Protein AF-A0A525VYV6-F1 (afdb_monomer)

pLDDT: mean 74.53, std 10.95, range [44.0, 90.69]

Structure (mmCIF, N/CA/C/O backbone):
data_AF-A0A525VYV6-F1
#
_entry.id   AF-A0A525VYV6-F1
#
loop_
_atom_site.group_PDB
_atom_site.id
_atom_site.type_symbol
_atom_site.label_atom_id
_atom_site.label_alt_id
_atom_site.label_comp_id
_atom_site.label_asym_id
_atom_site.label_entity_id
_atom_site.label_seq_id
_atom_site.pdbx_PDB_ins_code
_atom_site.Cartn_x
_atom_site.Cartn_y
_atom_site.Cartn_z
_atom_site.occupancy
_atom_site.B_iso_or_equiv
_atom_site.auth_seq_id
_atom_site.auth_comp_id
_atom_site.auth_asym_id
_atom_site.auth_atom_id
_atom_site.pdbx_PDB_model_num
ATOM 1 N N . MET A 1 1 ? -6.579 0.764 -5.630 1.00 78.25 1 MET A N 1
ATOM 2 C CA . MET A 1 1 ? -7.329 0.124 -4.52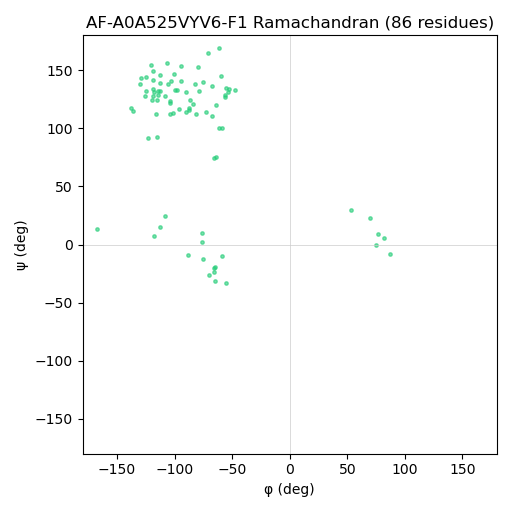7 1.00 78.25 1 MET A CA 1
ATOM 3 C C . MET A 1 1 ? -6.603 -1.154 -4.145 1.00 78.25 1 MET A C 1
ATOM 5 O O . MET A 1 1 ? -6.186 -1.864 -5.052 1.00 78.25 1 MET A O 1
ATOM 9 N N . LEU A 1 2 ? -6.416 -1.417 -2.850 1.00 79.62 2 LEU A N 1
ATOM 10 C CA . LEU A 1 2 ? -5.866 -2.683 -2.353 1.00 79.62 2 LEU A CA 1
ATOM 11 C C . LEU A 1 2 ? -6.948 -3.440 -1.584 1.00 79.62 2 LEU A C 1
ATOM 13 O O . LEU A 1 2 ? -7.699 -2.832 -0.825 1.00 79.62 2 LEU A O 1
ATOM 17 N N . GLU A 1 3 ? -7.011 -4.753 -1.781 1.00 83.56 3 GLU A N 1
ATOM 18 C CA . GLU A 1 3 ? -7.955 -5.653 -1.116 1.00 83.56 3 GLU A CA 1
ATOM 19 C C . GLU A 1 3 ? -7.203 -6.846 -0.530 1.00 83.56 3 GLU A C 1
ATOM 21 O O . GLU A 1 3 ? -6.306 -7.403 -1.168 1.00 83.56 3 GLU A O 1
ATOM 26 N N . ASN A 1 4 ? -7.574 -7.246 0.686 1.00 84.62 4 ASN A N 1
ATOM 27 C CA . ASN A 1 4 ? -7.003 -8.415 1.338 1.00 84.62 4 ASN A CA 1
ATOM 28 C C . ASN A 1 4 ? -8.054 -9.505 1.539 1.00 84.62 4 ASN A C 1
ATOM 30 O O . ASN A 1 4 ? -8.707 -9.584 2.576 1.00 84.62 4 ASN A O 1
ATOM 34 N N . ALA A 1 5 ? -8.150 -10.411 0.570 1.00 83.75 5 ALA A N 1
ATOM 35 C CA . ALA A 1 5 ? -9.008 -11.592 0.660 1.00 83.75 5 ALA A CA 1
ATOM 36 C C . ALA A 1 5 ? -8.435 -12.708 1.564 1.00 83.75 5 ALA A C 1
ATOM 38 O O . ALA A 1 5 ? -9.017 -13.786 1.663 1.00 83.75 5 ALA A O 1
ATOM 39 N N . THR A 1 6 ? -7.275 -12.500 2.198 1.00 83.88 6 THR A N 1
ATOM 40 C CA . THR A 1 6 ? -6.617 -13.527 3.019 1.00 83.88 6 THR A CA 1
ATOM 41 C C . THR A 1 6 ? -6.992 -13.385 4.498 1.00 83.88 6 THR A C 1
ATOM 43 O O . THR A 1 6 ? -7.255 -12.276 4.957 1.00 83.88 6 THR A O 1
ATOM 46 N N . PRO A 1 7 ? -6.951 -14.469 5.298 1.00 86.06 7 PRO A N 1
ATOM 47 C CA . PRO A 1 7 ? -7.347 -14.433 6.710 1.00 86.06 7 PRO A CA 1
ATOM 48 C C . PRO A 1 7 ? -6.303 -13.778 7.633 1.00 86.06 7 PRO A C 1
ATOM 50 O O . PRO A 1 7 ? -6.400 -13.891 8.852 1.00 86.06 7 PRO A O 1
ATOM 53 N N . ARG A 1 8 ? -5.263 -13.134 7.087 1.00 86.12 8 ARG A N 1
ATOM 54 C CA . ARG A 1 8 ? -4.184 -12.503 7.861 1.00 86.12 8 ARG A CA 1
ATOM 55 C C . ARG A 1 8 ? -3.973 -11.071 7.408 1.00 86.12 8 ARG A C 1
ATOM 57 O O . ARG A 1 8 ? -4.025 -10.802 6.211 1.00 86.12 8 ARG A O 1
ATOM 64 N N . THR A 1 9 ? -3.663 -10.180 8.347 1.00 86.75 9 THR A N 1
ATOM 65 C CA . THR A 1 9 ? -3.227 -8.816 8.028 1.00 86.75 9 THR A CA 1
ATOM 66 C C . THR A 1 9 ? -2.017 -8.864 7.105 1.00 86.75 9 THR A C 1
ATOM 68 O O . THR A 1 9 ? -1.088 -9.644 7.327 1.00 86.75 9 THR A O 1
ATOM 71 N N . ARG A 1 10 ? -2.031 -8.040 6.058 1.00 85.62 10 ARG A N 1
ATOM 72 C CA . ARG A 1 10 ? -0.911 -7.881 5.131 1.00 85.62 10 ARG A CA 1
ATOM 73 C C . ARG A 1 10 ? -0.319 -6.492 5.276 1.00 85.62 10 ARG A C 1
ATOM 75 O O . ARG A 1 10 ? -1.029 -5.530 5.552 1.00 85.62 10 ARG A O 1
ATOM 82 N N . VAL A 1 11 ? 0.993 -6.423 5.090 1.00 87.69 11 VAL A N 1
ATOM 83 C CA . VAL A 1 11 ? 1.737 -5.166 5.061 1.00 87.69 11 VAL A CA 1
ATOM 84 C C . VAL A 1 11 ? 2.386 -5.058 3.702 1.00 87.69 11 VAL A C 1
ATOM 86 O O . VAL A 1 11 ? 3.110 -5.976 3.302 1.00 87.69 11 VAL A O 1
ATOM 89 N N . PHE A 1 12 ? 2.108 -3.965 3.008 1.00 85.00 12 PHE A N 1
ATOM 90 C CA . PHE A 1 12 ? 2.624 -3.695 1.680 1.00 85.00 12 PHE A CA 1
ATOM 91 C C . PHE A 1 12 ? 3.467 -2.429 1.663 1.00 85.00 12 PHE A C 1
ATOM 93 O O . PHE A 1 12 ? 3.104 -1.433 2.282 1.00 85.00 12 PHE A O 1
ATOM 100 N N . GLU A 1 13 ? 4.555 -2.460 0.904 1.00 87.12 13 GLU A N 1
ATOM 101 C CA . GLU A 1 13 ? 5.359 -1.284 0.584 1.00 87.12 13 GLU A CA 1
ATOM 102 C C . GLU A 1 13 ? 5.508 -1.133 -0.920 1.00 87.12 13 GLU A C 1
ATOM 104 O O . GLU A 1 13 ? 5.649 -2.123 -1.641 1.00 87.12 13 GLU A O 1
ATOM 109 N N . ALA A 1 14 ? 5.512 0.114 -1.380 1.00 83.75 14 ALA A N 1
ATOM 110 C CA . ALA A 1 14 ? 5.849 0.460 -2.751 1.00 83.75 14 ALA A CA 1
ATOM 111 C C . ALA A 1 14 ? 7.013 1.461 -2.744 1.00 83.75 14 ALA A C 1
ATOM 113 O O . ALA A 1 14 ? 6.785 2.669 -2.653 1.00 83.75 14 ALA A O 1
ATOM 114 N N . PRO A 1 15 ? 8.270 0.981 -2.804 1.00 78.94 15 PRO A N 1
ATOM 115 C CA . PRO A 1 15 ? 9.434 1.852 -2.898 1.00 78.94 15 PRO A CA 1
ATOM 116 C C . PRO A 1 15 ? 9.296 2.833 -4.068 1.00 78.94 15 PRO A C 1
ATOM 118 O O . PRO A 1 15 ? 8.969 2.431 -5.183 1.00 78.94 15 PRO A O 1
ATOM 121 N N . GLY A 1 16 ? 9.540 4.117 -3.806 1.00 76.62 16 GLY A N 1
ATOM 122 C CA . GLY A 1 16 ? 9.399 5.188 -4.797 1.00 76.62 16 GLY A CA 1
ATOM 123 C C . GLY A 1 16 ? 7.993 5.788 -4.904 1.00 76.62 16 GLY A C 1
ATOM 124 O O . GLY A 1 16 ? 7.846 6.822 -5.551 1.00 76.62 16 GLY A O 1
ATOM 125 N N . LEU A 1 17 ? 6.987 5.209 -4.237 1.00 80.50 17 LEU A N 1
ATOM 126 C CA . LEU A 1 17 ? 5.682 5.840 -4.063 1.00 80.50 17 LEU A CA 1
ATOM 127 C C . LEU A 1 17 ? 5.544 6.464 -2.680 1.00 80.50 17 LEU A C 1
ATOM 129 O O . LEU A 1 17 ? 6.046 5.951 -1.676 1.00 80.50 17 LEU A O 1
ATOM 133 N N . PHE A 1 18 ? 4.802 7.564 -2.644 1.00 82.06 18 PHE A N 1
ATOM 134 C CA . PHE A 1 18 ? 4.498 8.285 -1.423 1.00 82.06 18 PHE A CA 1
ATOM 135 C C . PHE A 1 18 ? 2.989 8.428 -1.271 1.00 82.06 18 PHE A C 1
ATOM 137 O O . PHE A 1 18 ? 2.293 8.811 -2.211 1.00 82.06 18 PHE A O 1
ATOM 144 N N . GLU A 1 19 ? 2.492 8.118 -0.084 1.00 83.88 19 GLU A N 1
ATOM 145 C CA . GLU A 1 19 ? 1.110 8.365 0.295 1.00 83.88 19 GLU A CA 1
ATOM 146 C C . GLU A 1 19 ? 0.951 9.818 0.741 1.00 83.88 19 GLU A C 1
ATOM 148 O O . GLU A 1 19 ? 1.797 10.357 1.459 1.00 83.88 19 GLU A O 1
ATOM 153 N N . GLN A 1 20 ? -0.147 10.438 0.317 1.00 81.44 20 GLN A N 1
ATOM 154 C CA . GLN A 1 20 ? -0.571 11.746 0.787 1.00 81.44 20 GLN A CA 1
ATOM 155 C C . GLN A 1 20 ? -1.688 11.577 1.817 1.00 81.44 20 GLN A C 1
ATOM 157 O O . GLN A 1 20 ? -2.800 11.165 1.482 1.00 81.44 20 GLN A O 1
ATOM 162 N N . THR A 1 21 ? -1.406 11.938 3.065 1.00 77.88 21 THR A N 1
ATOM 163 C CA . THR A 1 21 ? -2.379 11.901 4.159 1.00 77.88 21 THR A CA 1
ATOM 164 C C . THR A 1 21 ? -2.768 13.325 4.533 1.00 77.88 21 THR A C 1
ATOM 166 O O . THR A 1 21 ? -1.906 14.166 4.799 1.00 77.88 21 THR A O 1
ATOM 169 N N . ILE A 1 22 ? -4.070 13.597 4.566 1.00 72.94 22 ILE A N 1
ATOM 170 C CA . ILE A 1 22 ? -4.626 14.853 5.075 1.00 72.94 22 ILE A CA 1
ATOM 171 C C . ILE A 1 22 ? -5.187 14.528 6.454 1.00 72.94 22 ILE A C 1
ATOM 173 O O . ILE A 1 22 ? -6.125 13.740 6.563 1.00 72.94 22 ILE A O 1
ATOM 177 N N . ALA A 1 23 ? -4.573 15.070 7.504 1.00 72.06 23 ALA A N 1
ATOM 178 C CA . ALA A 1 23 ? -5.116 14.933 8.849 1.00 72.06 23 ALA A CA 1
ATOM 179 C C . ALA A 1 23 ? -6.433 15.718 8.939 1.00 72.06 23 ALA A C 1
ATOM 181 O O . ALA A 1 23 ? -6.515 16.841 8.437 1.00 72.06 23 ALA A O 1
ATOM 182 N N . GLU A 1 24 ? -7.461 15.144 9.566 1.00 65.94 24 GLU A N 1
ATOM 183 C CA . GLU A 1 24 ? -8.734 15.843 9.756 1.00 65.94 24 GLU A CA 1
ATOM 184 C C . GLU A 1 24 ? -8.513 17.175 10.487 1.00 65.94 24 GLU A C 1
ATOM 186 O O . GLU A 1 24 ? -7.879 17.230 11.540 1.00 65.94 24 GLU A O 1
ATOM 191 N N . GLY A 1 25 ? -9.014 18.264 9.896 1.00 68.62 25 GLY A N 1
ATOM 192 C CA . GLY A 1 25 ? -8.853 19.620 10.427 1.00 68.62 25 GLY A CA 1
ATOM 193 C C . GLY A 1 25 ? -7.521 20.303 10.097 1.00 68.62 25 GLY A C 1
ATOM 194 O O . GLY A 1 25 ? -7.285 21.406 10.583 1.00 68.62 25 GLY A O 1
ATOM 195 N N . SER A 1 26 ? -6.659 19.694 9.275 1.00 69.38 26 SER A N 1
ATOM 196 C CA . SER A 1 26 ? -5.427 20.319 8.786 1.00 69.38 26 SER A CA 1
ATOM 197 C C . SER A 1 26 ? -5.492 20.587 7.284 1.00 69.38 26 SER A C 1
ATOM 199 O O . SER A 1 26 ? -5.805 19.695 6.500 1.00 69.38 26 SER A O 1
ATOM 201 N N . GLU A 1 27 ? -5.131 21.802 6.869 1.00 67.69 27 GLU A N 1
ATOM 202 C CA . GLU A 1 27 ? -4.900 22.126 5.451 1.00 67.69 27 GLU A CA 1
ATOM 203 C C . GLU A 1 27 ? -3.567 21.558 4.937 1.00 67.69 27 GLU A C 1
ATOM 205 O O . GLU A 1 27 ? -3.323 21.505 3.732 1.00 67.69 27 GLU A O 1
ATOM 210 N N . ASN A 1 28 ? -2.703 21.091 5.843 1.00 69.50 28 ASN A N 1
ATOM 211 C CA . ASN A 1 28 ? -1.399 20.563 5.486 1.00 69.50 28 ASN A CA 1
ATOM 212 C C . ASN A 1 28 ? -1.504 19.074 5.161 1.00 69.50 28 ASN A C 1
ATOM 214 O O . ASN A 1 28 ? -1.793 18.243 6.024 1.00 69.50 28 ASN A O 1
ATOM 218 N N . SER A 1 29 ? -1.195 18.718 3.915 1.00 74.38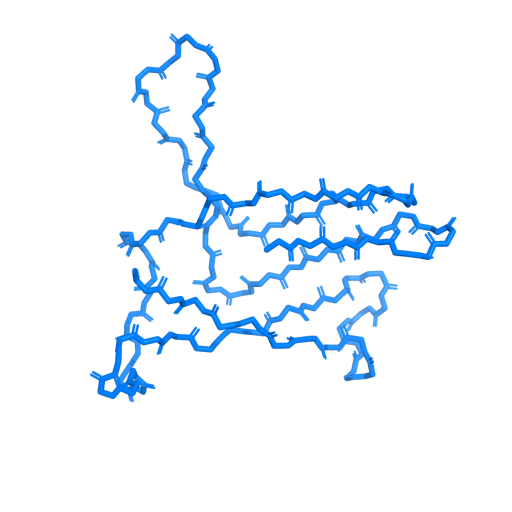 29 SER A N 1
ATOM 219 C CA . SER A 1 29 ? -0.980 17.322 3.558 1.00 74.38 29 SER A CA 1
ATOM 220 C C . SER A 1 29 ? 0.413 16.870 3.982 1.00 74.38 29 SER A C 1
ATOM 222 O O . SER A 1 29 ? 1.408 17.527 3.676 1.00 74.38 29 SER A O 1
ATOM 224 N N . THR A 1 30 ? 0.490 15.716 4.633 1.00 78.44 30 THR A N 1
ATOM 225 C CA . THR A 1 30 ? 1.757 15.032 4.899 1.00 78.44 30 THR A CA 1
ATOM 226 C C . THR A 1 30 ? 2.025 14.009 3.807 1.00 78.44 30 THR A C 1
ATOM 228 O O . THR A 1 30 ? 1.107 13.348 3.323 1.00 78.44 30 THR A O 1
ATOM 231 N N . VAL A 1 31 ? 3.289 13.906 3.395 1.00 78.31 31 VAL A N 1
ATOM 232 C CA . VAL A 1 31 ? 3.731 12.978 2.353 1.00 78.31 31 VAL A CA 1
ATOM 233 C C . VAL A 1 31 ? 4.693 11.983 2.984 1.00 78.31 31 VAL A C 1
ATOM 235 O O . VAL A 1 31 ? 5.791 12.358 3.394 1.00 78.31 31 VAL A O 1
ATOM 238 N N . ASN A 1 32 ? 4.278 10.721 3.059 1.00 82.62 32 ASN A N 1
ATOM 239 C CA . ASN A 1 32 ? 5.025 9.648 3.712 1.00 82.62 32 ASN A CA 1
ATOM 240 C C . ASN A 1 32 ? 5.383 8.548 2.705 1.00 82.62 32 ASN A C 1
ATOM 242 O O . ASN A 1 32 ? 4.624 8.333 1.758 1.00 82.62 32 ASN A O 1
ATOM 246 N N . PRO A 1 33 ? 6.510 7.829 2.871 1.00 84.38 33 PRO A N 1
ATOM 247 C CA . PRO A 1 33 ? 6.775 6.630 2.079 1.00 84.38 33 PRO A CA 1
ATOM 248 C C . PRO A 1 33 ? 5.594 5.661 2.163 1.00 84.38 33 PRO A C 1
ATOM 250 O O . PRO A 1 33 ? 5.070 5.416 3.250 1.00 84.38 33 PRO A O 1
ATOM 253 N N . MET A 1 34 ? 5.168 5.117 1.023 1.00 84.94 34 MET A N 1
ATOM 254 C CA . MET A 1 34 ? 3.970 4.288 0.962 1.00 84.94 34 MET A CA 1
ATOM 255 C C . MET A 1 34 ? 4.169 2.969 1.722 1.00 84.94 34 MET A C 1
ATOM 257 O O . MET A 1 34 ? 4.897 2.079 1.271 1.00 84.94 34 MET A O 1
ATOM 261 N N . ARG A 1 35 ? 3.466 2.833 2.851 1.00 87.62 35 ARG A N 1
ATOM 262 C CA . ARG A 1 35 ? 3.374 1.607 3.649 1.00 87.62 35 ARG A CA 1
ATOM 263 C C . ARG A 1 35 ? 1.933 1.401 4.099 1.00 87.62 35 ARG A C 1
ATOM 265 O O . ARG A 1 35 ? 1.402 2.190 4.867 1.00 87.62 35 ARG A O 1
ATOM 272 N N . VAL A 1 36 ? 1.324 0.306 3.658 1.00 86.12 36 VAL A N 1
ATOM 273 C CA . VAL A 1 36 ? -0.107 0.048 3.844 1.00 86.12 36 VAL A CA 1
ATOM 274 C C . VAL A 1 36 ? -0.301 -1.211 4.665 1.00 86.12 36 VAL A C 1
ATOM 276 O O . VAL A 1 36 ? 0.211 -2.275 4.313 1.00 86.12 36 VAL A O 1
ATOM 279 N N . TYR A 1 37 ? -1.085 -1.094 5.728 1.00 87.69 37 TYR A N 1
ATOM 280 C CA . TYR A 1 37 ? -1.594 -2.221 6.498 1.00 87.69 37 TYR A CA 1
ATOM 281 C C . TYR A 1 37 ? -3.023 -2.492 6.046 1.00 87.69 37 TYR A C 1
ATOM 283 O O . TYR A 1 37 ? -3.808 -1.560 5.918 1.00 87.69 37 TYR A O 1
ATOM 291 N N . ILE A 1 38 ? -3.347 -3.754 5.780 1.00 87.56 38 ILE A N 1
ATOM 292 C CA . ILE A 1 38 ? -4.690 -4.146 5.356 1.00 87.56 38 ILE A CA 1
ATOM 293 C C . ILE A 1 38 ? -5.116 -5.411 6.099 1.00 87.56 38 ILE A C 1
ATOM 295 O O . ILE A 1 38 ? -4.494 -6.474 5.980 1.00 87.56 38 ILE A O 1
ATOM 299 N N . ALA A 1 39 ? -6.144 -5.287 6.930 1.00 89.81 39 ALA A N 1
ATOM 300 C CA . ALA A 1 39 ? -6.712 -6.368 7.723 1.00 89.81 39 ALA A CA 1
ATOM 301 C C . ALA A 1 39 ? -7.472 -7.380 6.836 1.00 89.81 39 ALA A C 1
ATOM 303 O O . ALA A 1 39 ? -7.743 -7.102 5.665 1.00 89.81 39 ALA A O 1
ATOM 304 N N . PRO A 1 40 ? -7.792 -8.585 7.342 1.00 90.69 40 PRO A N 1
ATOM 305 C CA . PRO A 1 40 ? -8.597 -9.558 6.602 1.00 90.69 40 PRO A CA 1
ATOM 306 C C . PRO A 1 40 ? -9.952 -8.985 6.168 1.00 90.69 40 PRO A C 1
ATOM 308 O O . PRO A 1 40 ? -10.687 -8.451 6.993 1.00 90.69 40 PRO A O 1
ATOM 311 N N . GLY A 1 41 ? -10.289 -9.112 4.883 1.00 89.25 41 GLY A N 1
ATOM 312 C CA . GLY A 1 41 ? -11.546 -8.619 4.304 1.00 89.25 41 GLY A CA 1
ATOM 313 C C . GLY A 1 41 ? -11.612 -7.101 4.095 1.00 89.25 41 GLY A C 1
ATOM 314 O O . GLY A 1 41 ? -12.620 -6.599 3.602 1.00 89.25 41 GLY A O 1
ATOM 315 N N . GLU A 1 42 ? -10.558 -6.364 4.448 1.00 87.62 42 GLU A N 1
ATOM 316 C CA . GLU A 1 42 ? -10.513 -4.912 4.303 1.00 87.62 42 GLU A CA 1
ATOM 317 C C . GLU A 1 42 ? -10.198 -4.493 2.858 1.00 87.62 42 GLU A C 1
ATOM 319 O O . GLU A 1 42 ? -9.521 -5.202 2.101 1.00 87.62 42 GLU A O 1
ATOM 324 N N . ARG A 1 43 ? -10.683 -3.301 2.492 1.00 85.94 43 ARG A N 1
ATOM 325 C CA . ARG A 1 43 ? -10.351 -2.597 1.252 1.00 85.94 43 ARG A CA 1
ATOM 326 C C . ARG A 1 43 ? -9.859 -1.197 1.578 1.00 85.94 43 ARG A C 1
ATOM 328 O O . ARG A 1 43 ? -10.559 -0.442 2.246 1.00 85.94 43 ARG A O 1
ATOM 335 N N . VAL A 1 44 ? -8.694 -0.837 1.050 1.00 82.88 44 VAL A N 1
ATOM 336 C CA . VAL A 1 44 ? -8.066 0.464 1.307 1.00 82.88 44 VAL A CA 1
ATOM 337 C C . VAL A 1 44 ? -7.914 1.250 0.006 1.00 82.88 44 VAL A C 1
ATOM 339 O O . VAL A 1 44 ? -7.453 0.736 -1.025 1.00 82.88 44 VAL A O 1
ATOM 342 N N . HIS A 1 45 ? -8.300 2.524 0.067 1.00 82.38 45 HIS A N 1
ATOM 343 C CA . HIS A 1 45 ? -8.072 3.516 -0.978 1.00 82.38 45 HIS A CA 1
ATOM 344 C C . HIS A 1 45 ? -6.935 4.430 -0.539 1.00 82.38 45 HIS A C 1
ATOM 346 O O . HIS A 1 45 ? -7.020 5.061 0.507 1.00 82.38 45 HIS A O 1
ATOM 352 N N . ILE A 1 46 ? -5.878 4.491 -1.341 1.00 78.19 46 ILE A N 1
ATOM 353 C CA . ILE A 1 46 ? -4.661 5.234 -1.014 1.00 78.19 46 ILE A CA 1
ATOM 354 C C . ILE A 1 46 ? -4.543 6.365 -2.017 1.00 78.19 46 ILE A C 1
ATOM 356 O O . ILE A 1 46 ? -4.619 6.129 -3.226 1.00 78.19 46 ILE A O 1
ATOM 360 N N . ARG A 1 47 ? -4.358 7.584 -1.514 1.00 78.88 47 ARG A N 1
ATOM 361 C CA . ARG A 1 47 ? -4.026 8.736 -2.349 1.00 78.88 47 ARG A CA 1
ATOM 362 C C . ARG A 1 47 ? -2.514 8.791 -2.495 1.00 78.88 47 ARG A C 1
ATOM 364 O O . ARG A 1 47 ? -1.798 8.957 -1.512 1.00 78.88 47 ARG A O 1
ATOM 371 N N . VAL A 1 48 ? -2.033 8.613 -3.719 1.00 77.81 48 VAL A N 1
ATOM 372 C CA . VAL A 1 48 ? -0.603 8.677 -4.032 1.00 77.81 48 VAL A CA 1
ATOM 373 C C . VAL A 1 48 ? -0.253 10.117 -4.400 1.00 77.81 48 VAL A C 1
ATOM 375 O O . VAL A 1 48 ? -0.941 10.731 -5.212 1.00 77.81 48 VAL A O 1
ATOM 378 N N . SER A 1 49 ? 0.806 10.663 -3.803 1.00 75.00 49 SER A N 1
ATOM 379 C CA . SER A 1 49 ? 1.285 12.012 -4.111 1.00 75.00 49 SER A CA 1
ATOM 380 C C . SER A 1 49 ? 1.959 12.046 -5.485 1.00 75.00 49 SER A C 1
ATOM 382 O O . SER A 1 49 ? 3.034 11.472 -5.667 1.00 75.00 49 SER A O 1
ATOM 384 N N . ALA A 1 50 ? 1.353 12.770 -6.431 1.00 68.31 50 ALA A N 1
ATOM 385 C CA . ALA A 1 50 ? 1.901 13.024 -7.768 1.00 68.31 50 ALA A CA 1
ATOM 386 C C . ALA A 1 50 ? 3.175 13.888 -7.760 1.00 68.31 50 ALA A C 1
ATOM 388 O O . ALA A 1 50 ? 3.979 13.806 -8.684 1.00 68.31 50 ALA A O 1
ATOM 389 N N . GLU A 1 51 ? 3.386 14.689 -6.712 1.00 64.25 51 GLU A N 1
ATOM 390 C CA . GLU A 1 51 ? 4.496 15.650 -6.623 1.00 64.25 51 GLU A CA 1
ATOM 391 C C . GLU A 1 51 ? 5.866 14.982 -6.460 1.00 64.25 51 GLU A C 1
ATOM 393 O O . GLU A 1 51 ? 6.886 15.556 -6.835 1.00 64.25 51 GLU A O 1
ATOM 398 N N . ARG A 1 52 ? 5.896 13.770 -5.890 1.00 61.50 52 ARG A N 1
ATOM 399 C CA . ARG A 1 52 ? 7.127 13.006 -5.625 1.00 61.50 52 ARG A CA 1
ATOM 400 C C . ARG A 1 52 ? 7.204 11.676 -6.361 1.00 61.50 52 ARG A C 1
ATOM 402 O O . ARG A 1 52 ? 8.136 10.909 -6.120 1.00 61.50 52 ARG A O 1
ATOM 409 N N . LEU 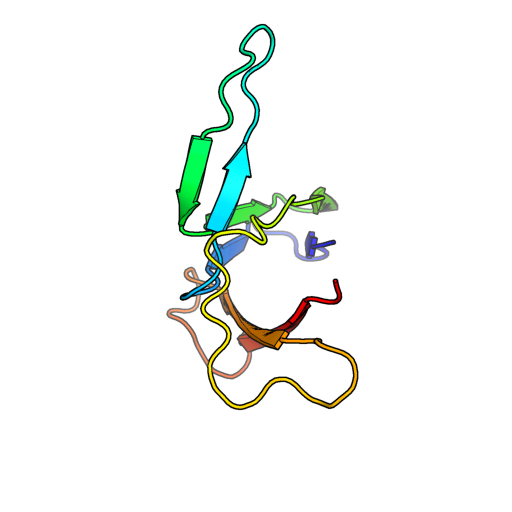A 1 53 ? 6.261 11.402 -7.263 1.00 63.50 53 LEU A N 1
ATOM 410 C CA . LEU A 1 53 ? 6.455 10.368 -8.271 1.00 63.50 53 LEU A CA 1
ATOM 411 C C . LEU A 1 53 ? 7.654 10.806 -9.117 1.00 63.50 53 LEU A C 1
ATOM 413 O O . LEU A 1 53 ? 7.553 11.694 -9.965 1.00 63.50 53 LEU A O 1
ATOM 417 N N . ASN A 1 54 ? 8.821 10.224 -8.829 1.00 55.97 54 ASN A N 1
ATOM 418 C CA . ASN A 1 54 ? 9.994 10.366 -9.675 1.00 55.97 54 ASN A CA 1
ATOM 419 C C . ASN A 1 54 ? 9.589 9.821 -11.042 1.00 55.97 54 ASN A C 1
ATOM 421 O O . ASN A 1 54 ? 9.538 8.605 -11.234 1.00 55.97 54 ASN A O 1
ATOM 425 N N . ARG A 1 55 ? 9.265 10.723 -11.976 1.00 54.66 55 ARG A N 1
ATOM 426 C CA . ARG A 1 55 ? 9.124 10.422 -13.400 1.00 54.66 55 ARG A CA 1
ATOM 427 C C . ARG A 1 55 ? 10.491 9.982 -13.911 1.00 54.66 55 ARG A C 1
ATOM 429 O O . ARG A 1 55 ? 11.211 10.748 -14.548 1.00 54.66 55 ARG A O 1
ATOM 436 N N . GLU A 1 56 ? 10.893 8.760 -13.592 1.00 51.38 56 GLU A N 1
ATOM 437 C CA . GLU A 1 56 ? 11.979 8.131 -14.319 1.00 51.38 56 GLU A CA 1
ATOM 438 C C . GLU A 1 56 ? 11.566 8.040 -15.790 1.00 51.38 56 GLU A C 1
ATOM 440 O O . GLU A 1 56 ? 10.383 7.902 -16.121 1.00 51.38 56 GLU A O 1
ATOM 445 N N . ARG A 1 57 ? 12.556 8.188 -16.677 1.00 44.00 57 ARG A N 1
ATOM 446 C CA . ARG A 1 57 ? 12.412 8.144 -18.138 1.00 44.00 57 ARG A CA 1
ATOM 447 C C . ARG A 1 57 ? 11.990 6.736 -18.582 1.00 44.00 57 ARG A C 1
ATOM 449 O O . ARG A 1 57 ? 12.793 5.959 -19.076 1.00 44.00 57 ARG A O 1
ATOM 456 N N . GLY A 1 58 ? 10.732 6.415 -18.343 1.00 46.25 58 GLY A N 1
ATOM 457 C CA . GLY A 1 58 ? 10.057 5.158 -18.652 1.00 46.25 58 GLY A CA 1
ATOM 458 C C . GLY A 1 58 ? 8.541 5.296 -18.508 1.00 46.25 58 GLY A C 1
ATOM 459 O O . GLY A 1 58 ? 7.833 4.297 -18.465 1.00 46.25 58 GLY A O 1
ATOM 460 N N . THR A 1 59 ? 8.052 6.536 -18.409 1.00 52.38 59 THR A N 1
ATOM 461 C CA . THR A 1 59 ? 6.643 6.868 -18.578 1.00 52.38 59 THR A CA 1
ATOM 462 C C . THR A 1 59 ? 6.287 6.527 -20.015 1.00 52.38 59 THR A C 1
ATOM 464 O O . THR A 1 59 ? 6.907 7.036 -20.952 1.00 52.38 59 THR A O 1
ATOM 467 N N . ASP A 1 60 ? 5.331 5.623 -20.196 1.00 54.09 60 ASP A N 1
ATOM 468 C CA . ASP A 1 60 ? 4.746 5.423 -21.513 1.00 54.09 60 ASP A CA 1
ATOM 469 C C . ASP A 1 60 ? 4.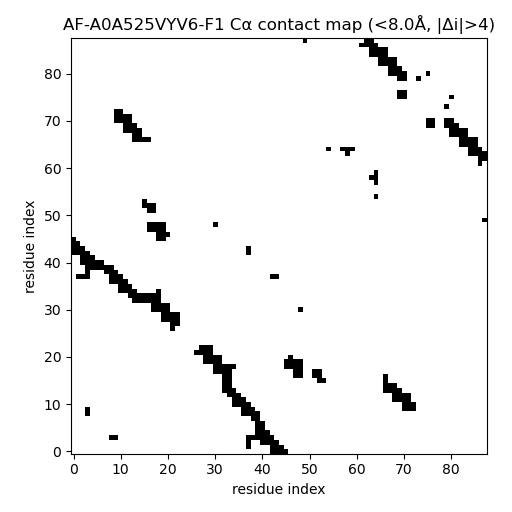073 6.731 -21.980 1.00 54.09 60 ASP A C 1
ATOM 471 O O . ASP A 1 60 ? 3.904 7.689 -21.218 1.00 54.09 60 ASP A O 1
ATOM 475 N N . ALA A 1 61 ? 3.683 6.801 -23.252 1.00 57.53 61 ALA A N 1
ATOM 476 C CA . ALA A 1 61 ? 3.021 7.986 -23.803 1.00 57.53 61 ALA A CA 1
ATOM 477 C C . ALA A 1 61 ? 1.708 8.362 -23.072 1.00 57.53 61 ALA A C 1
ATOM 479 O O . ALA A 1 61 ? 1.175 9.441 -23.319 1.00 57.53 61 ALA A O 1
ATOM 480 N N . SER A 1 62 ? 1.196 7.502 -22.175 1.00 60.31 62 SER A N 1
ATOM 481 C CA . SER A 1 62 ? 0.012 7.758 -21.346 1.00 60.31 62 SER A CA 1
ATOM 482 C C . SER A 1 62 ? 0.325 8.456 -20.017 1.00 60.31 62 SER A C 1
ATOM 484 O O . SER A 1 62 ? -0.591 8.887 -19.320 1.00 60.31 62 SER A O 1
ATOM 486 N N . GLY A 1 63 ? 1.605 8.602 -19.657 1.00 58.88 63 GLY A N 1
ATOM 487 C CA . GLY A 1 63 ? 2.006 9.171 -18.371 1.00 58.88 63 GLY A CA 1
ATOM 488 C C . GLY A 1 63 ? 1.837 8.203 -17.198 1.00 58.88 63 GLY A C 1
ATOM 489 O O . GLY A 1 63 ? 2.015 8.617 -16.052 1.00 58.88 63 GLY A O 1
ATOM 490 N N . ALA A 1 64 ? 1.530 6.929 -17.467 1.00 65.38 64 ALA A N 1
ATOM 491 C CA . ALA A 1 64 ? 1.401 5.914 -16.440 1.00 65.38 64 ALA A CA 1
ATOM 492 C C . ALA A 1 64 ? 2.777 5.471 -15.922 1.00 65.38 64 ALA A C 1
ATOM 494 O O . ALA A 1 64 ? 3.728 5.280 -16.685 1.00 65.38 64 ALA A O 1
ATOM 495 N N . GLN A 1 65 ? 2.878 5.269 -14.610 1.00 70.50 65 GLN A N 1
ATOM 496 C CA . GLN A 1 65 ? 4.071 4.749 -13.952 1.00 70.50 65 GLN A CA 1
ATOM 497 C C . GLN A 1 65 ? 3.766 3.391 -13.330 1.00 70.50 65 GLN A C 1
ATOM 499 O O . GLN A 1 65 ? 2.849 3.252 -12.522 1.00 70.50 65 GLN A O 1
ATOM 504 N N . THR A 1 66 ? 4.550 2.377 -13.694 1.00 71.75 66 THR A N 1
ATOM 505 C CA . THR A 1 66 ? 4.466 1.065 -13.044 1.00 71.75 66 THR A CA 1
ATOM 506 C C . THR A 1 66 ? 5.364 1.062 -11.815 1.00 71.75 66 THR A C 1
ATOM 508 O O . THR A 1 66 ? 6.564 1.315 -11.909 1.00 71.75 66 THR A O 1
ATOM 511 N N . SER A 1 67 ? 4.794 0.754 -10.657 1.00 74.44 67 SER A N 1
ATOM 512 C CA . SER A 1 67 ? 5.534 0.548 -9.415 1.00 74.44 67 SER A CA 1
ATOM 513 C C . SER A 1 67 ? 5.289 -0.855 -8.883 1.00 74.44 67 SER A C 1
ATOM 515 O O . SER A 1 67 ? 4.276 -1.495 -9.165 1.00 74.44 67 SER A O 1
ATOM 517 N N . HIS A 1 68 ? 6.242 -1.358 -8.109 1.00 78.56 68 HIS A N 1
ATOM 518 C CA . HIS A 1 68 ? 6.134 -2.677 -7.505 1.00 78.56 68 HIS A CA 1
ATOM 519 C C . HIS A 1 68 ? 5.660 -2.566 -6.064 1.00 78.56 68 HIS A C 1
ATOM 521 O O . HIS A 1 68 ? 6.200 -1.781 -5.290 1.00 78.56 68 HIS A O 1
ATOM 527 N N . LEU A 1 69 ? 4.685 -3.396 -5.718 1.00 80.06 69 LEU A N 1
ATOM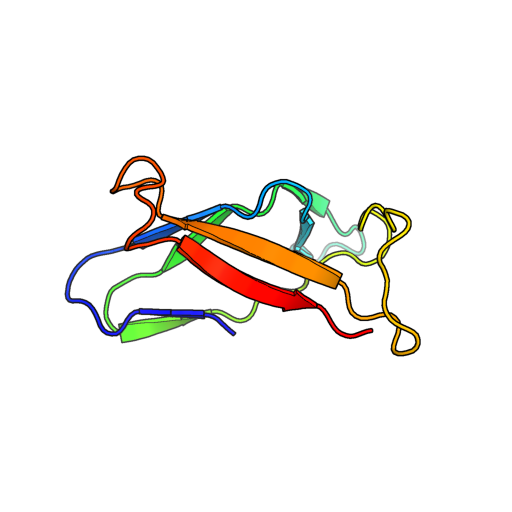 528 C CA . LEU A 1 69 ? 4.155 -3.547 -4.377 1.00 80.06 69 LEU A CA 1
ATOM 529 C C . LEU A 1 69 ? 4.691 -4.851 -3.778 1.00 80.06 69 LEU A C 1
ATOM 531 O O . LEU A 1 69 ? 4.503 -5.930 -4.346 1.00 80.06 69 LEU A O 1
ATOM 535 N N . PHE A 1 70 ? 5.343 -4.756 -2.626 1.00 82.25 70 PHE A N 1
ATOM 536 C CA . PHE A 1 70 ? 5.976 -5.882 -1.945 1.00 82.25 70 PHE A CA 1
ATOM 537 C C . PHE A 1 70 ? 5.275 -6.165 -0.624 1.00 82.25 70 PHE A C 1
ATOM 539 O O . PHE A 1 70 ? 5.073 -5.252 0.173 1.00 82.25 70 PHE A O 1
ATOM 546 N N . CYS A 1 71 ? 4.942 -7.430 -0.357 1.00 81.31 71 CYS A N 1
ATOM 547 C CA . CYS A 1 71 ? 4.467 -7.822 0.966 1.00 81.31 71 CYS A CA 1
ATOM 548 C C . CYS A 1 71 ? 5.652 -8.029 1.921 1.00 81.31 71 CYS A C 1
ATOM 550 O O . CYS A 1 71 ? 6.421 -8.984 1.772 1.00 81.31 71 CYS A O 1
ATOM 552 N N . LEU A 1 72 ? 5.784 -7.166 2.932 1.00 80.62 72 LEU A N 1
ATOM 553 C CA . LEU A 1 72 ? 6.891 -7.232 3.894 1.00 80.62 72 LEU A CA 1
ATOM 554 C C . LEU A 1 72 ? 6.878 -8.498 4.750 1.00 80.62 72 LEU A C 1
ATOM 556 O O . LEU A 1 72 ? 7.932 -9.010 5.119 1.00 80.62 72 LEU A O 1
ATOM 560 N N . LEU A 1 73 ? 5.692 -9.038 5.035 1.00 81.94 73 LEU A N 1
ATOM 561 C CA . LEU A 1 73 ? 5.555 -10.254 5.842 1.00 81.94 73 LEU A CA 1
ATOM 562 C C . LEU A 1 73 ? 6.141 -11.495 5.158 1.00 81.94 73 LEU A C 1
ATOM 564 O O . LEU A 1 73 ? 6.471 -12.460 5.838 1.00 81.94 73 LEU A O 1
ATOM 568 N N . HIS A 1 74 ? 6.312 -11.456 3.836 1.00 78.00 74 HIS A N 1
ATOM 569 C CA . HIS A 1 74 ? 6.987 -12.504 3.070 1.00 78.00 74 HIS A CA 1
ATOM 570 C C . HIS A 1 74 ? 8.357 -12.044 2.565 1.00 78.00 74 HIS A C 1
ATOM 572 O O . HIS A 1 74 ? 8.830 -12.528 1.546 1.00 78.00 74 HIS A O 1
ATOM 578 N N . LYS A 1 75 ? 8.983 -11.065 3.234 1.00 73.94 75 LYS A N 1
ATOM 579 C CA . LYS A 1 75 ? 10.328 -10.561 2.904 1.00 73.94 75 LYS A CA 1
ATOM 580 C C . LYS A 1 75 ? 10.498 -10.140 1.434 1.00 73.94 75 LYS A C 1
ATOM 582 O O . LYS A 1 75 ? 11.590 -10.249 0.886 1.00 73.94 75 LYS A O 1
ATOM 587 N N . GLY A 1 76 ? 9.427 -9.679 0.784 1.00 62.72 76 GLY A N 1
ATOM 588 C CA . GLY A 1 76 ? 9.474 -9.309 -0.632 1.00 62.72 76 GLY A CA 1
ATOM 589 C C . GLY A 1 76 ? 9.645 -10.491 -1.595 1.00 62.72 76 GLY A C 1
ATOM 590 O O . GLY A 1 76 ? 10.108 -10.284 -2.715 1.00 62.72 76 GLY A O 1
ATOM 591 N N . GLU A 1 77 ? 9.276 -11.710 -1.185 1.00 68.94 77 GLU A N 1
ATOM 592 C CA . GLU A 1 77 ? 9.236 -12.884 -2.060 1.00 68.94 77 GLU A CA 1
ATOM 593 C C . GLU A 1 77 ? 8.517 -12.575 -3.381 1.00 68.94 77 GLU A C 1
ATOM 595 O O . GLU A 1 77 ? 7.421 -12.010 -3.400 1.00 68.94 77 GLU A O 1
ATOM 600 N N . MET A 1 78 ? 9.135 -12.985 -4.495 1.00 61.31 78 MET A N 1
ATOM 601 C CA . MET A 1 78 ? 8.662 -12.708 -5.859 1.00 61.31 78 MET A CA 1
ATOM 602 C C . MET A 1 78 ? 7.222 -13.179 -6.099 1.00 61.31 78 MET A C 1
ATOM 604 O O . MET A 1 78 ? 6.478 -12.505 -6.804 1.00 61.31 78 MET A O 1
ATOM 608 N N . ALA A 1 79 ? 6.805 -14.279 -5.462 1.00 63.31 79 ALA A N 1
ATOM 609 C CA . ALA A 1 79 ? 5.439 -14.802 -5.539 1.00 63.31 79 ALA A CA 1
ATOM 610 C C . ALA A 1 79 ? 4.381 -13.861 -4.927 1.00 63.31 79 ALA A C 1
ATOM 612 O O . ALA A 1 79 ? 3.200 -13.971 -5.242 1.00 63.31 79 ALA A O 1
ATOM 613 N N . PHE A 1 80 ? 4.797 -12.924 -4.071 1.00 64.88 80 PHE A N 1
ATOM 614 C CA . PHE A 1 80 ? 3.938 -11.929 -3.422 1.00 64.88 80 PHE A CA 1
ATOM 615 C C . PHE A 1 80 ? 4.228 -10.502 -3.898 1.00 64.88 80 PHE A C 1
ATOM 617 O O . PHE A 1 80 ? 3.799 -9.530 -3.264 1.00 64.88 80 PHE A O 1
ATOM 624 N N . ARG A 1 81 ? 4.959 -10.371 -5.011 1.00 68.00 81 ARG A N 1
ATOM 625 C CA . ARG A 1 81 ? 5.195 -9.101 -5.686 1.00 68.00 81 ARG A CA 1
ATOM 626 C C . ARG A 1 81 ? 4.018 -8.811 -6.606 1.00 68.00 81 ARG A C 1
ATOM 628 O O . ARG A 1 8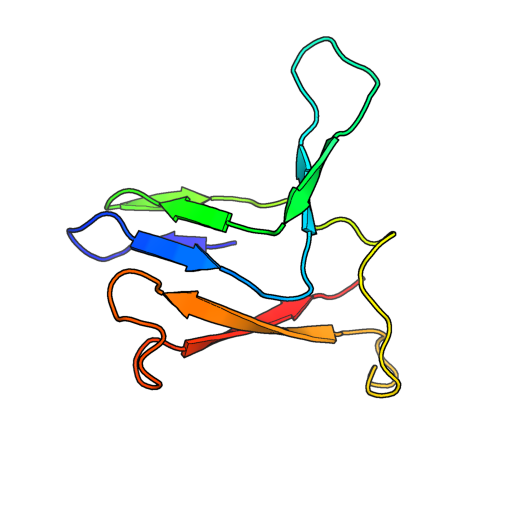1 ? 3.745 -9.568 -7.529 1.00 68.00 81 ARG A O 1
ATOM 635 N N . ASN A 1 82 ? 3.358 -7.686 -6.377 1.00 71.38 82 ASN A N 1
ATOM 636 C CA . ASN A 1 82 ? 2.333 -7.179 -7.279 1.00 71.38 82 ASN A CA 1
ATOM 637 C C . ASN A 1 82 ? 2.872 -5.965 -8.037 1.00 71.38 82 ASN A C 1
ATOM 639 O O . ASN A 1 82 ? 3.817 -5.306 -7.596 1.00 71.38 82 ASN A O 1
ATOM 643 N N . GLN A 1 83 ? 2.294 -5.684 -9.198 1.00 72.25 83 GLN A N 1
ATOM 644 C CA . GLN A 1 83 ? 2.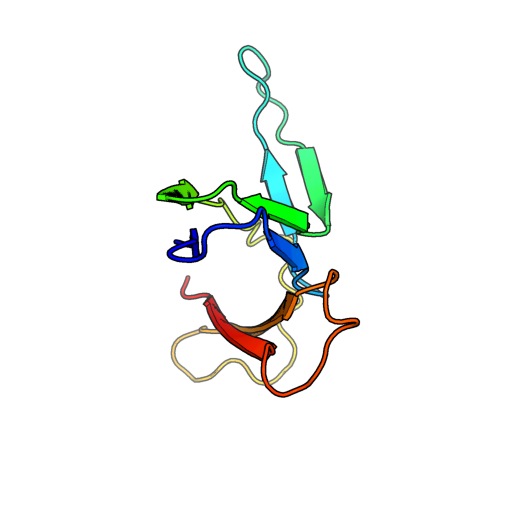537 -4.444 -9.926 1.00 72.25 83 GLN A CA 1
ATOM 645 C C . GLN A 1 83 ? 1.316 -3.551 -9.773 1.00 72.25 83 GLN A C 1
ATOM 647 O O . GLN A 1 83 ? 0.182 -4.021 -9.835 1.00 72.25 83 GLN A O 1
ATOM 652 N N . ILE A 1 84 ? 1.561 -2.270 -9.550 1.00 73.38 84 ILE A N 1
ATOM 653 C CA . ILE A 1 84 ? 0.536 -1.239 -9.555 1.00 73.38 84 ILE A CA 1
ATOM 654 C C . ILE A 1 84 ? 0.868 -0.262 -10.668 1.00 73.38 84 ILE A C 1
ATOM 656 O O . ILE A 1 84 ? 2.006 0.187 -10.798 1.00 73.38 84 ILE A O 1
ATOM 660 N N . GLN A 1 85 ? -0.133 0.043 -11.482 1.00 70.56 85 GLN A N 1
ATOM 661 C CA . GLN A 1 85 ? -0.041 1.094 -12.475 1.00 70.56 85 GLN A CA 1
ATOM 662 C C . GLN A 1 85 ? -0.651 2.352 -11.865 1.00 70.56 85 GLN A C 1
ATOM 664 O O . GLN A 1 85 ? -1.827 2.372 -11.500 1.00 70.56 85 GLN A O 1
ATOM 669 N N . VAL A 1 86 ? 0.171 3.379 -11.707 1.00 66.50 86 VAL A N 1
ATOM 670 C CA . VAL A 1 86 ? -0.265 4.715 -11.319 1.00 66.50 86 VAL A CA 1
ATOM 671 C C . VAL A 1 86 ? -0.560 5.468 -12.604 1.00 66.50 86 VAL A C 1
ATOM 673 O O . VAL A 1 86 ? 0.345 5.696 -13.401 1.00 66.50 86 VAL A O 1
ATOM 676 N N . VAL A 1 87 ? -1.823 5.811 -12.819 1.00 64.69 87 VAL A N 1
ATOM 677 C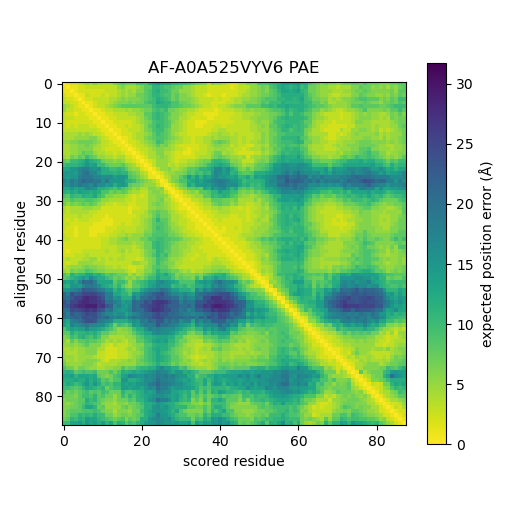 CA . VAL A 1 87 ? -2.283 6.640 -13.940 1.00 64.69 87 VAL A CA 1
ATOM 678 C C . VAL A 1 87 ? -2.570 8.056 -13.424 1.00 64.69 87 VAL A C 1
ATOM 680 O O . VAL A 1 87 ? -3.048 8.168 -12.291 1.00 64.69 87 VAL A O 1
ATOM 683 N N . PRO A 1 88 ? -2.223 9.106 -14.192 1.00 59.47 88 PRO A N 1
ATOM 684 C CA . PRO A 1 88 ? -2.445 10.499 -13.807 1.00 59.47 88 PRO A CA 1
ATOM 685 C C . PRO A 1 88 ? -3.926 10.887 -13.716 1.00 59.47 88 PRO A C 1
ATOM 687 O O . PRO A 1 88 ? -4.766 10.240 -14.383 1.00 59.47 88 PRO A O 1
#

Sequence (88 aa):
MLENATPRTRVFEAPGLFEQTIAEGSENSTVNPMRVYIAPGERVHIRVSAERLNRERGTDASGAQTSHLFCLLHKGEMAFRNQIQVVP

Solvent-accessible surface area (backbone atoms only — not comparable to full-atom values): 5350 Å² total; per-residue (Å²): 121,50,73,29,90,44,96,54,69,45,41,37,35,27,82,72,41,32,31,47,47,66,51,90,97,45,94,60,68,46,79,42,76,32,68,47,78,37,46,53,74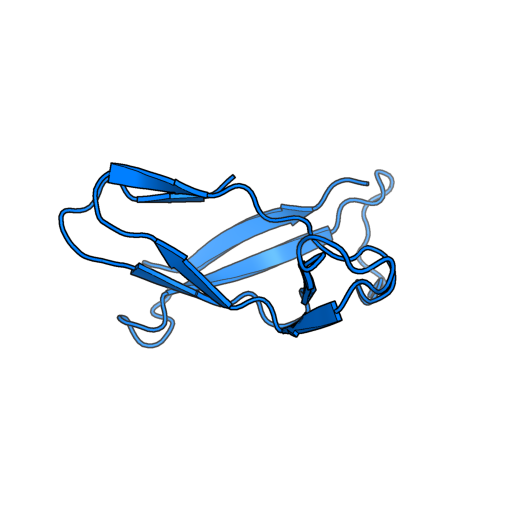,36,74,49,81,77,51,66,38,73,90,65,49,74,81,57,100,72,53,50,100,79,58,34,41,81,43,53,36,27,30,59,87,57,75,50,40,72,94,54,51,44,80,44,77,46,69,123

Secondary structure (DSSP, 8-state):
-EE--SSS-EEEEEEEEEEEEE-TT-SPEEEEEEEEEE-TT-EE---B-TTS----TT--TT--EEEEEEEGGGTT-GGGEEEEEE--

Radius of gyration: 13.96 Å; Cα contacts (8 Å, |Δi|>4): 168; chains: 1; bounding box: 24×37×34 Å

Foldseek 3Di:
DDFAQDQAKWKKFWPQWWFWDDDVPDPDTDTHGDIDIAHHGGDDDTHIDPVRNPPDVPQDPQSKDKIWMATVVVVRPPVRIDIDIDGD

Nearest PDB structures (foldseek):
  8awo-assembly1_A  TM=4.921E-01  e=1.636E+00  Thermotoga maritima
  8hjx-assembly1_B  TM=4.651E-01  e=2.527E+00  Thermotoga maritima MSB8
  5wse-assembly1_D  TM=4.703E-01  e=3.317E+00  Thermotoga maritima MSB8
  5jso-assembly1_A  TM=4.205E-01  e=2.975E+00  Ruegeria lacuscaerulensis ITI-1157
  3fjs-assembly2_D  TM=4.442E-01  e=3.503E+00  Cupriavidus pinatubonensis JMP134

Mean predicted aligned error: 8.39 Å